Protein AF-A0A8B6XIG7-F1 (afdb_monomer_lite)

Sequence (175 aa):
EKFRNKHGTLYMPQIIDDINNDQVADVVQIQGGDFHVISYNKTRQPSKILFFCGKTGNILKAIAIPRNEESNFSPILYSTKEELRMVYGTGSENQGGHLYVIPLLDLLNEDLSKLKEVVKGSRKGFINPPILADINKDGVVDLICAGLNQNVVAINGETLKIIWSYKMTGAETYS

pLDDT: mean 85.31, std 15.74, range [37.97, 98.5]

Foldseek 3Di:
DPPDPVAFDWADWDWAQQPPPPPDTKIKWKTFWGPVPPDPPDLTAFIWIFIAHPVPRDTPDIAGDPPSWGFQHTWDWWDDPPAIKTWTKTFALAGKTFIWIDGPVCVVVSHCVRIDRLDIGHGGMQNDAWDWDDPVPPPTTWTFGQTQSQKTWIARPHPSHTPDMDGHPPDGDDD

Radius of gyration: 16.34 Å; chains: 1; bounding box: 42×36×45 Å

Secondary structure (DSSP, 8-state):
-TT--SS--B-S-EEE--SSSSSS-EEEEEE---TT---TTS-PPPPEEEEE-TTT--EEEEEEPGGGPPP-S--EEEE-SS-EEEEEE---SSS-EEEEEEEHHHHHTT--TT-EEEEEESSS---SPPEEE-SS-SSSPEEEEEETTTEEEEE-TTT--EEEEEE-TT-----

Structure (mmCIF, N/CA/C/O backbone):
data_AF-A0A8B6XIG7-F1
#
_entry.id   AF-A0A8B6XIG7-F1
#
loop_
_atom_site.group_PDB
_atom_site.id
_atom_site.type_symbol
_atom_site.label_atom_id
_atom_site.label_alt_id
_atom_site.label_comp_id
_atom_site.label_asym_id
_atom_site.label_entity_id
_atom_site.label_seq_id
_atom_site.pdbx_PDB_ins_code
_atom_site.Cartn_x
_atom_site.Cartn_y
_atom_site.Cartn_z
_atom_site.occupancy
_atom_site.B_iso_or_equiv
_atom_site.auth_seq_id
_atom_site.auth_comp_id
_atom_site.auth_asym_id
_atom_site.auth_atom_id
_atom_site.pdbx_PDB_model_num
ATOM 1 N N . GLU A 1 1 ? 4.489 16.996 22.316 1.00 41.28 1 GLU A N 1
ATOM 2 C CA . GLU A 1 1 ? 5.588 17.670 21.576 1.00 41.28 1 GLU A CA 1
ATOM 3 C C . GLU A 1 1 ? 6.389 16.794 20.597 1.00 41.28 1 GLU A C 1
ATOM 5 O O . GLU A 1 1 ? 6.947 17.353 19.665 1.00 41.28 1 GLU A O 1
ATOM 10 N N . LYS A 1 2 ? 6.426 15.454 20.711 1.00 42.22 2 LYS A N 1
ATOM 11 C CA . LYS A 1 2 ? 7.304 14.582 19.889 1.00 42.22 2 LYS A CA 1
ATOM 12 C C . LYS A 1 2 ? 6.896 14.315 18.422 1.00 42.22 2 LYS A C 1
ATOM 14 O O . LYS A 1 2 ? 7.650 13.662 17.710 1.00 42.22 2 LYS A O 1
ATOM 19 N N . PHE A 1 3 ? 5.745 14.801 17.951 1.00 45.22 3 PHE A N 1
ATOM 20 C CA . PHE A 1 3 ? 5.190 14.399 16.642 1.00 45.22 3 PHE A CA 1
ATOM 21 C C . PHE A 1 3 ? 5.136 15.510 15.587 1.00 45.22 3 PHE A C 1
ATOM 23 O O . PHE A 1 3 ? 4.756 15.254 14.449 1.00 45.22 3 PHE A O 1
ATOM 30 N N . ARG A 1 4 ? 5.533 16.742 15.926 1.00 45.12 4 ARG A N 1
ATOM 31 C CA . ARG A 1 4 ? 5.506 17.859 14.975 1.00 45.12 4 ARG A CA 1
ATOM 32 C C . ARG A 1 4 ? 6.751 17.846 14.096 1.00 45.12 4 ARG A C 1
ATOM 34 O O . ARG A 1 4 ? 7.743 18.496 14.416 1.00 45.12 4 ARG A O 1
ATOM 41 N N . ASN A 1 5 ? 6.668 17.168 12.954 1.00 49.97 5 ASN A N 1
ATOM 42 C CA . ASN A 1 5 ? 7.421 17.647 11.802 1.00 49.97 5 ASN A CA 1
ATOM 43 C C . ASN A 1 5 ? 6.795 18.994 11.417 1.00 49.97 5 ASN A C 1
ATOM 45 O O . ASN A 1 5 ? 5.600 19.052 11.132 1.00 49.97 5 ASN A O 1
ATOM 49 N N . LYS A 1 6 ? 7.557 20.090 11.505 1.00 51.91 6 LYS A N 1
ATOM 50 C CA . LYS A 1 6 ? 7.036 21.436 11.197 1.00 51.91 6 LYS A CA 1
ATOM 51 C C . LYS A 1 6 ? 6.742 21.618 9.703 1.00 51.91 6 LYS A C 1
ATOM 53 O O . LYS A 1 6 ? 6.039 22.556 9.346 1.00 51.91 6 LYS A O 1
ATOM 58 N N . HIS A 1 7 ? 7.246 20.710 8.868 1.00 55.97 7 HIS A N 1
ATOM 59 C CA . HIS A 1 7 ? 7.169 20.762 7.417 1.00 55.97 7 HIS A CA 1
ATOM 60 C C . HIS A 1 7 ? 7.019 19.339 6.855 1.00 55.97 7 HIS A C 1
ATOM 62 O O . HIS A 1 7 ? 7.705 18.418 7.296 1.00 55.97 7 HIS A O 1
ATOM 68 N N . GLY A 1 8 ? 6.086 19.151 5.924 1.00 59.16 8 GLY A N 1
ATOM 69 C CA . GLY A 1 8 ? 5.861 17.895 5.209 1.00 59.16 8 GLY A CA 1
ATOM 70 C C . GLY A 1 8 ? 4.560 17.956 4.414 1.00 59.16 8 GLY A C 1
ATOM 71 O O . GLY A 1 8 ? 3.593 18.572 4.864 1.00 59.16 8 GLY A O 1
ATOM 72 N N . THR A 1 9 ? 4.547 17.347 3.233 1.00 65.31 9 THR A N 1
ATOM 73 C CA . THR A 1 9 ? 3.380 17.354 2.342 1.00 65.31 9 THR A CA 1
ATOM 74 C C . THR A 1 9 ? 2.368 16.300 2.782 1.00 65.31 9 THR A C 1
ATOM 76 O O . THR A 1 9 ? 2.736 15.160 3.068 1.00 65.31 9 THR A O 1
ATOM 79 N N . LEU A 1 10 ? 1.091 16.680 2.823 1.00 70.56 10 LEU A N 1
ATOM 80 C CA . LEU A 1 10 ? -0.042 15.765 2.947 1.00 70.56 10 LEU A CA 1
ATOM 81 C C . LEU A 1 10 ? -0.865 15.877 1.662 1.00 70.56 10 LEU A C 1
ATOM 83 O O . LEU A 1 10 ? -1.101 16.981 1.175 1.00 70.56 10 LEU A O 1
ATOM 87 N N . TYR A 1 11 ? -1.277 14.738 1.120 1.00 76.81 11 TYR A N 1
ATOM 88 C CA . TYR A 1 11 ? -2.064 14.646 -0.111 1.00 76.81 11 TYR A CA 1
ATOM 89 C C . TYR A 1 11 ? -3.553 14.416 0.227 1.00 76.81 11 TYR A C 1
ATOM 91 O O . TYR A 1 11 ? -4.052 14.933 1.229 1.00 76.81 11 TYR A O 1
ATOM 99 N N . MET A 1 12 ? -4.266 13.598 -0.552 1.00 83.38 12 MET A N 1
ATOM 100 C CA . MET A 1 12 ? -5.639 13.165 -0.266 1.00 83.38 12 MET A CA 1
ATOM 101 C C . MET A 1 12 ? -5.678 12.140 0.889 1.00 83.38 12 MET A C 1
ATOM 103 O O . MET A 1 12 ? -5.038 11.096 0.762 1.00 83.38 12 MET A O 1
ATOM 107 N N . PRO A 1 13 ? -6.359 12.397 2.016 1.00 88.06 13 PRO A N 1
ATOM 108 C CA . PRO A 1 13 ? -6.477 11.423 3.104 1.00 88.06 13 PRO A CA 1
ATOM 109 C C . PRO A 1 13 ? -7.342 10.215 2.716 1.00 88.06 13 PRO A C 1
ATOM 111 O O . PRO A 1 13 ? -8.135 10.289 1.778 1.00 88.06 13 PRO A O 1
ATOM 114 N N . GLN A 1 14 ? -7.212 9.109 3.451 1.00 94.50 14 GLN A N 1
ATOM 115 C CA . GLN A 1 14 ? -8.096 7.945 3.345 1.00 94.50 14 GLN A CA 1
ATOM 116 C C . GLN A 1 14 ? -8.903 7.791 4.635 1.00 94.50 14 GLN A C 1
ATOM 118 O O . GLN A 1 14 ? -8.346 7.903 5.726 1.00 94.50 14 GLN A O 1
ATOM 123 N N . ILE A 1 15 ? -10.205 7.541 4.508 1.00 95.44 15 ILE A N 1
ATOM 124 C CA . ILE A 1 15 ? -11.083 7.260 5.649 1.00 95.44 15 ILE A CA 1
ATOM 125 C C . ILE A 1 15 ? -10.900 5.793 6.047 1.00 95.44 15 ILE A C 1
ATOM 127 O O . ILE A 1 15 ? -10.825 4.923 5.179 1.00 95.44 15 ILE A O 1
ATOM 131 N N . ILE A 1 16 ? -10.822 5.538 7.347 1.00 96.62 16 ILE A N 1
ATOM 132 C CA . ILE A 1 16 ? -10.744 4.209 7.954 1.00 96.62 16 ILE A CA 1
ATOM 133 C C . ILE A 1 16 ? -11.804 4.080 9.048 1.00 96.62 16 ILE A C 1
ATOM 135 O O . ILE A 1 16 ? -12.415 5.070 9.451 1.00 96.62 16 ILE A O 1
ATOM 139 N N . ASP A 1 17 ? -12.010 2.860 9.531 1.00 96.00 17 ASP A N 1
ATOM 140 C CA . ASP A 1 17 ? -12.889 2.616 10.672 1.00 96.00 17 ASP A CA 1
ATOM 141 C C . ASP A 1 17 ? -12.442 3.414 11.905 1.00 96.00 17 ASP A C 1
ATOM 143 O O . ASP A 1 17 ? -11.281 3.803 12.031 1.00 96.00 17 ASP A O 1
ATOM 147 N N . ASP A 1 18 ? -13.385 3.666 12.808 1.00 96.56 18 ASP A N 1
ATOM 148 C CA . ASP A 1 18 ? -13.134 4.305 14.100 1.00 96.56 18 ASP A CA 1
ATOM 149 C C . ASP A 1 18 ? -12.161 3.448 14.930 1.00 96.56 18 ASP A C 1
ATOM 151 O O . ASP A 1 18 ? -12.506 2.353 15.384 1.00 96.56 18 ASP A O 1
ATOM 155 N N . ILE A 1 19 ? -10.928 3.931 15.110 1.00 95.12 19 ILE A N 1
ATOM 156 C CA . ILE A 1 19 ? -9.876 3.209 15.835 1.00 95.12 19 ILE A CA 1
ATOM 157 C C . ILE A 1 19 ? -9.788 3.629 17.306 1.00 95.12 19 ILE A C 1
ATOM 159 O O . ILE A 1 19 ? -9.123 2.944 18.090 1.00 95.12 19 ILE A O 1
ATOM 163 N N . ASN A 1 20 ? -10.416 4.743 17.703 1.00 95.19 20 ASN A N 1
ATOM 164 C CA . ASN A 1 20 ? -10.399 5.244 19.083 1.00 95.19 20 ASN A CA 1
ATOM 165 C C . ASN A 1 20 ? -11.740 5.063 19.830 1.00 95.19 20 ASN A C 1
ATOM 167 O O . ASN A 1 20 ? -11.807 5.359 21.026 1.00 95.19 20 ASN A O 1
ATOM 171 N N . ASN A 1 21 ? -12.753 4.504 19.164 1.00 96.00 21 ASN A N 1
ATOM 172 C CA . ASN A 1 21 ? -14.116 4.265 19.642 1.00 96.00 21 ASN A CA 1
ATOM 173 C C . ASN A 1 21 ? -14.874 5.546 20.048 1.00 96.00 21 ASN A C 1
ATOM 175 O O . ASN A 1 21 ? -15.651 5.530 21.011 1.00 96.00 21 ASN A O 1
ATOM 179 N N . ASP A 1 22 ? -14.658 6.667 19.351 1.00 97.19 22 ASP A N 1
ATOM 180 C CA . ASP A 1 22 ? -15.362 7.936 19.603 1.00 97.19 22 ASP A CA 1
ATOM 181 C C . ASP A 1 22 ? -16.641 8.158 18.767 1.00 97.19 22 ASP A C 1
ATOM 183 O O . ASP A 1 22 ? -17.289 9.216 18.891 1.00 97.19 22 ASP A O 1
ATOM 187 N N . GLN A 1 23 ? -17.034 7.117 18.023 1.00 97.12 23 GLN A N 1
ATOM 188 C CA . GLN A 1 23 ? -18.175 6.990 17.111 1.00 97.12 23 GLN A CA 1
ATOM 189 C C . GLN A 1 23 ? -18.036 7.781 15.805 1.00 97.12 23 GLN A C 1
ATOM 191 O O . GLN A 1 23 ? -19.030 7.996 15.105 1.00 97.12 23 GLN A O 1
ATOM 196 N N . VAL A 1 24 ? -16.825 8.217 15.460 1.00 97.62 24 VAL A N 1
ATOM 197 C CA . VAL A 1 24 ? -16.518 8.889 14.196 1.00 97.62 24 VAL A CA 1
ATOM 198 C C . VAL A 1 24 ? -15.415 8.115 13.481 1.00 97.62 24 VAL A C 1
ATOM 200 O O . VAL A 1 24 ? -14.424 7.730 14.083 1.00 97.62 24 VAL A O 1
ATOM 203 N N . ALA A 1 25 ? -15.592 7.892 12.178 1.00 97.62 25 ALA A N 1
ATOM 204 C CA . ALA A 1 25 ? -14.572 7.260 11.345 1.00 97.62 25 ALA A CA 1
ATOM 205 C C . ALA A 1 25 ? -13.265 8.065 11.370 1.00 97.62 25 ALA A C 1
ATOM 207 O O . ALA A 1 25 ? -13.294 9.297 11.303 1.00 97.62 25 ALA A O 1
ATOM 208 N N . ASP A 1 26 ? -12.132 7.372 11.414 1.00 97.56 26 ASP A N 1
ATOM 209 C CA . ASP A 1 26 ? -10.813 7.985 11.506 1.00 97.56 26 ASP A CA 1
ATOM 210 C C . ASP A 1 26 ? -10.152 8.139 10.132 1.00 97.56 26 ASP A C 1
ATOM 212 O O . ASP A 1 26 ? -10.705 7.793 9.086 1.00 97.56 26 ASP A O 1
ATOM 216 N N . VAL A 1 27 ? -8.962 8.735 10.112 1.00 96.12 27 VAL A N 1
ATOM 217 C CA . VAL A 1 27 ? -8.257 9.066 8.872 1.00 96.12 27 VAL A CA 1
ATOM 218 C C . VAL A 1 27 ? -6.833 8.536 8.904 1.00 96.12 27 VAL A C 1
ATOM 220 O O . VAL A 1 27 ? -6.101 8.778 9.861 1.00 96.12 27 VAL A O 1
ATOM 223 N N . VAL A 1 28 ? -6.398 7.888 7.824 1.00 94.94 28 VAL A N 1
ATOM 224 C CA . VAL A 1 28 ? -4.990 7.551 7.584 1.00 94.94 28 VAL A CA 1
ATOM 225 C C . VAL A 1 28 ? -4.424 8.393 6.448 1.00 94.94 28 VAL A C 1
ATOM 227 O O . VAL A 1 28 ? -5.083 8.664 5.441 1.00 94.94 28 VAL A O 1
ATOM 230 N N . GLN A 1 29 ? -3.179 8.828 6.614 1.00 91.50 29 GLN A N 1
ATOM 231 C CA . GLN A 1 29 ? -2.463 9.583 5.601 1.00 91.50 29 GLN A CA 1
ATOM 232 C C . GLN A 1 29 ? -0.963 9.315 5.661 1.00 91.50 29 GLN A C 1
ATOM 234 O O . GLN A 1 29 ? -0.425 9.018 6.722 1.00 91.50 29 GLN A O 1
ATOM 239 N N . ILE A 1 30 ? -0.259 9.474 4.541 1.00 88.75 30 ILE A N 1
ATOM 240 C CA . ILE A 1 30 ? 1.206 9.500 4.545 1.00 88.75 30 ILE A CA 1
ATOM 241 C C . ILE A 1 30 ? 1.693 10.943 4.478 1.00 88.75 30 ILE A C 1
ATOM 243 O O . ILE A 1 30 ? 1.333 11.701 3.579 1.00 88.75 30 ILE A O 1
ATOM 247 N N . GLN A 1 31 ? 2.536 11.309 5.440 1.00 80.44 31 GLN A N 1
ATOM 248 C CA . GLN A 1 31 ? 3.329 12.526 5.394 1.00 80.44 31 GLN A CA 1
ATOM 249 C C . GLN A 1 31 ? 4.571 12.281 4.534 1.00 80.44 31 GLN A C 1
ATOM 251 O O . GLN A 1 31 ? 5.428 11.456 4.876 1.00 80.44 31 GLN A O 1
ATOM 256 N N . GLY A 1 32 ? 4.656 13.003 3.417 1.00 71.12 32 GLY A N 1
ATOM 257 C CA . GLY A 1 32 ? 5.819 13.022 2.532 1.00 71.12 32 GLY A CA 1
ATOM 258 C C . GLY A 1 32 ? 7.056 13.650 3.185 1.00 71.12 32 GLY A C 1
ATOM 259 O O . GLY A 1 32 ? 7.030 14.058 4.350 1.00 71.12 32 GLY A O 1
ATOM 260 N N . GLY A 1 33 ? 8.149 13.726 2.426 1.00 61.84 33 GLY A N 1
ATOM 261 C CA . GLY A 1 33 ? 9.395 14.351 2.875 1.00 61.84 33 GLY A CA 1
ATOM 262 C C . GLY A 1 33 ? 9.256 15.850 3.181 1.00 61.84 33 GLY A C 1
ATOM 263 O O . GLY A 1 33 ? 8.323 16.525 2.737 1.00 61.84 33 GLY A O 1
ATOM 264 N N . ASP A 1 34 ? 10.205 16.388 3.949 1.00 58.06 34 ASP A N 1
ATOM 265 C CA . ASP A 1 34 ? 10.314 17.829 4.191 1.00 58.06 34 ASP A CA 1
ATOM 266 C C . ASP A 1 34 ? 10.914 18.521 2.953 1.00 58.06 34 ASP A C 1
ATOM 268 O O . ASP A 1 34 ? 12.118 18.424 2.688 1.00 58.06 34 ASP A O 1
ATOM 272 N N . PHE A 1 35 ? 10.073 19.244 2.204 1.00 45.81 35 PHE A N 1
ATOM 273 C CA . PHE A 1 35 ? 10.472 20.000 1.011 1.00 45.81 35 PHE A CA 1
ATOM 274 C C . PHE A 1 35 ? 11.542 21.073 1.297 1.00 45.81 35 PHE A C 1
ATOM 276 O O . PHE A 1 35 ? 12.266 21.472 0.389 1.00 45.81 35 PHE A O 1
ATOM 283 N N . HIS A 1 36 ? 11.706 21.525 2.548 1.00 41.47 36 HIS A N 1
ATOM 284 C CA . HIS A 1 36 ? 12.729 22.512 2.908 1.00 41.47 36 HIS A CA 1
ATOM 285 C C . HIS A 1 36 ? 14.128 21.912 3.095 1.00 41.47 36 HIS A C 1
ATOM 287 O O . HIS A 1 36 ? 15.113 22.655 3.153 1.00 41.47 36 HIS A O 1
ATOM 293 N N . VAL A 1 37 ? 14.263 20.584 3.149 1.00 47.25 37 VAL A N 1
ATOM 294 C CA . VAL A 1 37 ? 15.571 19.918 3.193 1.00 47.25 37 VAL A CA 1
ATOM 295 C C . VAL A 1 37 ? 16.057 19.655 1.766 1.00 47.25 37 VAL A C 1
ATOM 297 O O . VAL A 1 37 ? 16.188 18.519 1.315 1.00 47.25 37 VAL A O 1
ATOM 300 N N . ILE A 1 38 ? 16.362 20.741 1.053 1.00 44.72 38 ILE A N 1
ATOM 301 C CA . ILE A 1 38 ? 17.168 20.723 -0.173 1.00 44.72 38 ILE A CA 1
ATOM 302 C C . ILE A 1 38 ? 18.630 20.907 0.251 1.00 44.72 38 ILE A C 1
ATOM 304 O O . ILE A 1 38 ? 19.181 21.998 0.150 1.00 44.72 38 ILE A O 1
ATOM 308 N N . SER A 1 39 ? 19.277 19.895 0.833 1.00 37.97 39 SER A N 1
ATOM 309 C CA . SER A 1 39 ? 20.732 19.988 1.027 1.00 37.97 39 SER A CA 1
ATOM 310 C C . SER A 1 39 ? 21.397 18.634 1.222 1.00 37.97 39 SER A C 1
ATOM 312 O O . SER A 1 39 ? 20.982 17.828 2.048 1.00 37.97 39 SER A O 1
ATOM 314 N N . TYR A 1 40 ? 22.502 18.458 0.501 1.00 41.28 40 TYR A N 1
ATOM 315 C CA . TYR A 1 40 ? 23.451 17.338 0.493 1.00 41.28 40 TYR A CA 1
ATOM 316 C C . TYR A 1 40 ? 24.020 16.925 1.876 1.00 41.28 40 TYR A C 1
ATOM 318 O O . TYR A 1 40 ? 24.866 16.043 1.934 1.00 41.28 40 TYR A O 1
ATOM 326 N N . ASN A 1 41 ? 23.608 17.569 2.978 1.00 40.78 41 ASN A N 1
ATOM 327 C CA . ASN A 1 41 ? 24.244 17.473 4.298 1.00 40.78 41 ASN A CA 1
ATOM 328 C C . ASN A 1 41 ? 23.275 17.530 5.499 1.00 40.78 41 ASN A C 1
ATOM 330 O O . ASN A 1 41 ? 23.708 17.752 6.629 1.00 40.78 41 ASN A O 1
ATOM 334 N N . LYS A 1 42 ? 21.966 17.328 5.300 1.00 44.44 42 LYS A N 1
ATOM 335 C CA . LYS A 1 42 ? 21.012 17.159 6.409 1.00 44.44 42 LYS A CA 1
ATOM 336 C C . LYS A 1 42 ? 20.268 15.839 6.261 1.00 44.44 42 LYS A C 1
ATOM 338 O O . LYS A 1 42 ? 19.775 15.518 5.185 1.00 44.44 42 LYS A O 1
ATOM 343 N N . THR A 1 43 ? 20.182 15.082 7.352 1.00 49.19 43 THR A N 1
ATOM 344 C CA . THR A 1 43 ? 19.373 13.865 7.452 1.00 49.19 43 THR A CA 1
ATOM 345 C C . THR A 1 43 ? 17.919 14.210 7.133 1.00 49.19 43 THR A C 1
ATOM 347 O O . THR A 1 43 ? 17.237 14.848 7.936 1.00 49.19 43 THR A O 1
ATOM 350 N N . ARG A 1 44 ? 17.448 13.821 5.941 1.00 55.88 44 ARG A N 1
ATOM 351 C CA . ARG A 1 44 ? 16.023 13.878 5.588 1.00 55.88 44 ARG A CA 1
ATOM 352 C C . ARG A 1 44 ? 15.247 13.045 6.604 1.00 55.88 44 ARG A C 1
ATOM 354 O O . ARG A 1 44 ? 15.615 11.897 6.860 1.00 55.88 44 ARG A O 1
ATOM 361 N N . GLN A 1 45 ? 14.223 13.634 7.219 1.00 58.19 45 GLN A N 1
ATOM 362 C CA . GLN A 1 45 ? 13.367 12.887 8.136 1.00 58.19 45 GLN A CA 1
ATOM 363 C C . GLN A 1 45 ? 12.530 11.868 7.350 1.00 58.19 45 GLN A C 1
ATOM 365 O O . GLN A 1 45 ? 12.065 12.201 6.259 1.00 58.19 45 GLN A O 1
ATOM 370 N N . PRO A 1 46 ? 12.325 10.657 7.893 1.00 65.38 46 PRO A N 1
ATOM 371 C CA . PRO A 1 46 ? 11.558 9.615 7.220 1.00 65.38 46 PRO A CA 1
ATOM 372 C C . PRO A 1 46 ? 10.119 10.070 7.007 1.00 65.38 46 PRO A C 1
ATOM 374 O O . PRO A 1 46 ? 9.537 10.701 7.899 1.00 65.38 46 PRO A O 1
ATOM 377 N N . SER A 1 47 ? 9.517 9.669 5.885 1.00 77.25 47 SER A N 1
ATOM 378 C CA . SER A 1 47 ? 8.063 9.724 5.749 1.00 77.25 47 SER A CA 1
ATOM 379 C C . SER A 1 47 ? 7.395 8.909 6.856 1.00 77.25 47 SER A C 1
ATOM 381 O O . SER A 1 47 ? 7.923 7.897 7.332 1.00 77.25 47 SER A O 1
ATOM 383 N N . LYS A 1 48 ? 6.222 9.371 7.288 1.00 86.25 48 LYS A N 1
ATOM 384 C CA . LYS A 1 48 ? 5.442 8.728 8.348 1.00 86.25 48 LYS A CA 1
ATOM 385 C C . LYS A 1 48 ? 4.031 8.468 7.868 1.00 86.25 48 LYS A C 1
ATOM 387 O O . LYS A 1 48 ? 3.440 9.322 7.214 1.00 86.25 48 LYS A O 1
ATOM 392 N N . ILE A 1 49 ? 3.482 7.326 8.250 1.00 90.38 49 ILE A N 1
ATOM 393 C CA . ILE A 1 49 ? 2.048 7.082 8.172 1.00 90.38 49 ILE A CA 1
ATOM 394 C C . ILE A 1 49 ? 1.428 7.661 9.442 1.00 90.38 49 ILE A C 1
ATOM 396 O O . ILE A 1 49 ? 1.827 7.320 10.556 1.00 90.38 49 ILE A O 1
ATOM 400 N N . LEU A 1 50 ? 0.497 8.586 9.268 1.00 92.19 50 LEU A N 1
ATOM 401 C CA . LEU A 1 50 ? -0.202 9.303 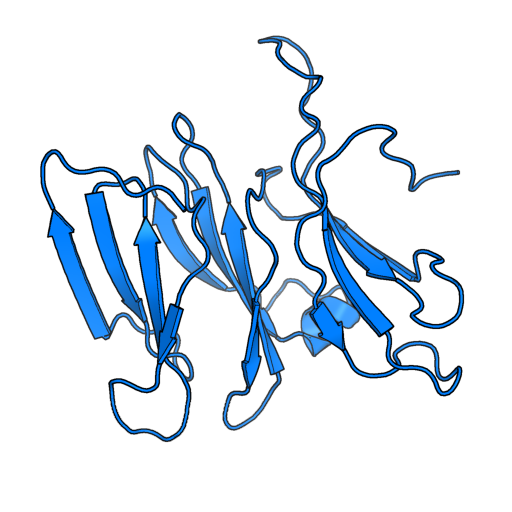10.318 1.00 92.19 50 LEU A CA 1
ATOM 402 C C . LEU A 1 50 ? -1.650 8.831 10.368 1.00 92.19 50 LEU A C 1
ATOM 404 O O . LEU A 1 50 ? -2.328 8.784 9.343 1.00 92.19 50 LEU A O 1
ATOM 408 N N . PHE A 1 51 ? -2.115 8.538 11.574 1.00 93.94 51 PHE A N 1
ATOM 409 C CA . PHE A 1 51 ? -3.513 8.272 11.868 1.00 93.94 51 PHE A CA 1
ATOM 410 C C . PHE A 1 51 ? -4.066 9.455 12.644 1.00 93.94 51 PHE A C 1
ATOM 412 O O . PHE A 1 51 ? -3.466 9.874 13.637 1.00 93.94 51 PHE A O 1
ATOM 419 N N . PHE A 1 52 ? -5.194 9.987 12.200 1.00 94.56 52 PHE A N 1
ATOM 420 C CA . PHE A 1 52 ? -5.869 11.119 12.807 1.00 94.56 52 PHE A CA 1
ATOM 421 C C . PHE A 1 52 ? -7.248 10.706 13.291 1.00 94.56 52 PHE A C 1
ATOM 423 O O . PHE A 1 52 ? -7.959 9.979 12.604 1.00 94.56 52 PHE A O 1
ATOM 430 N N . CYS A 1 53 ? -7.623 11.249 14.440 1.00 96.31 53 CYS A N 1
ATOM 431 C CA . CYS A 1 53 ? -8.977 11.191 14.944 1.00 96.31 53 CYS A CA 1
ATOM 432 C C . CYS A 1 53 ? -9.891 11.989 14.011 1.00 96.31 53 CYS A C 1
ATOM 434 O O . CYS A 1 53 ? -9.698 13.202 13.878 1.00 96.31 53 CYS A O 1
ATOM 436 N N . GLY A 1 54 ? -10.887 11.355 13.397 1.00 96.69 54 GLY A N 1
ATOM 437 C CA . GLY A 1 54 ? -11.800 12.033 12.474 1.00 96.69 54 GLY A CA 1
ATOM 438 C C . GLY A 1 54 ? -12.650 13.107 13.151 1.00 96.69 54 GLY A C 1
ATOM 439 O O . GLY A 1 54 ? -12.994 14.116 12.539 1.00 96.69 54 GLY A O 1
ATOM 440 N N . LYS A 1 55 ? -12.922 12.944 14.449 1.00 97.00 55 LYS A N 1
ATOM 441 C CA . LYS A 1 55 ? -13.696 13.894 15.257 1.00 97.00 55 LYS A CA 1
ATOM 442 C C . LYS A 1 55 ? -12.916 15.136 15.674 1.00 97.00 55 LYS A C 1
ATOM 444 O O . LYS A 1 55 ? -13.475 16.228 15.731 1.00 97.00 55 LYS A O 1
ATOM 449 N N . THR A 1 56 ? -11.643 14.969 16.035 1.00 96.94 56 THR A N 1
ATOM 450 C CA . THR A 1 56 ? -10.848 16.030 16.684 1.00 96.94 56 THR A CA 1
ATOM 451 C C . THR A 1 56 ? -9.681 16.533 15.842 1.00 96.94 56 THR A C 1
ATOM 453 O O . THR A 1 56 ? -9.109 17.573 16.159 1.00 96.94 56 THR A O 1
ATOM 456 N N . GLY A 1 57 ? -9.286 15.801 14.798 1.00 91.88 57 GLY A N 1
ATOM 457 C CA . GLY A 1 57 ? -8.079 16.068 14.014 1.00 91.88 57 GLY A CA 1
ATOM 458 C C . GLY A 1 57 ? -6.769 15.772 14.754 1.00 91.88 57 GLY A C 1
ATOM 459 O O . GLY A 1 57 ? -5.690 16.035 14.223 1.00 91.88 57 GLY A O 1
ATOM 460 N N . ASN A 1 58 ? -6.824 15.238 15.978 1.00 93.06 58 ASN A N 1
ATOM 461 C CA . ASN A 1 58 ? -5.628 14.885 16.737 1.00 93.06 58 ASN A CA 1
ATOM 462 C C . ASN A 1 58 ? -4.928 13.669 16.128 1.00 93.06 58 ASN A C 1
ATOM 464 O O . ASN A 1 58 ? -5.580 12.729 15.685 1.00 93.06 58 ASN A O 1
ATOM 468 N N . ILE A 1 59 ? -3.594 13.652 16.168 1.00 91.81 59 ILE A N 1
ATOM 469 C CA . ILE A 1 59 ? -2.813 12.474 15.777 1.00 91.81 59 ILE A CA 1
ATOM 470 C C . ILE A 1 59 ? -3.042 11.372 16.817 1.00 91.81 59 ILE A C 1
ATOM 472 O O . ILE A 1 59 ? -2.698 11.546 17.986 1.00 91.81 59 ILE A O 1
ATOM 476 N N . LEU A 1 60 ? -3.587 10.244 16.370 1.00 92.69 60 LEU A N 1
ATOM 477 C CA . LEU A 1 60 ? -3.762 9.023 17.153 1.00 92.69 60 LEU A CA 1
ATOM 478 C C . LEU A 1 60 ? -2.492 8.169 17.130 1.00 92.69 60 LEU A C 1
ATOM 480 O O . LEU A 1 60 ? -2.048 7.695 18.174 1.00 92.69 60 LEU A O 1
ATOM 484 N N . LYS A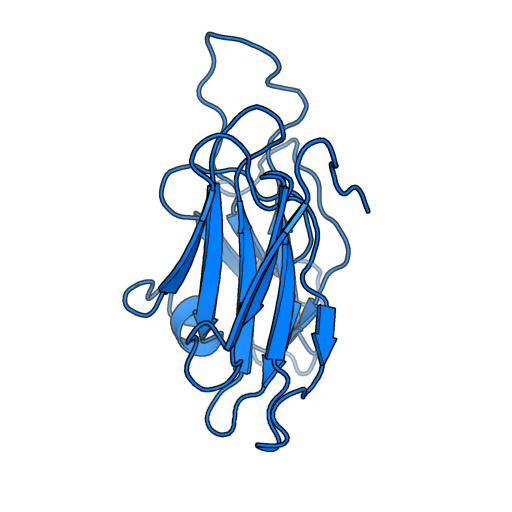 1 61 ? -1.878 8.009 15.950 1.00 91.75 61 LYS A N 1
ATOM 485 C CA . LYS A 1 61 ? -0.644 7.231 15.753 1.00 91.75 61 LYS A CA 1
ATOM 486 C C . LYS A 1 61 ? 0.244 7.840 14.671 1.00 91.75 61 LYS A C 1
ATOM 488 O O . LYS A 1 61 ? -0.238 8.500 13.753 1.00 91.75 61 LYS A O 1
ATOM 493 N N . ALA A 1 62 ? 1.550 7.596 14.774 1.00 89.94 62 ALA A N 1
ATOM 494 C CA . ALA A 1 62 ? 2.540 7.998 13.7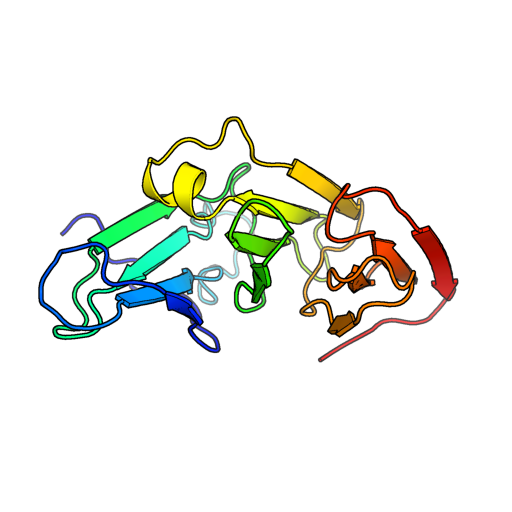79 1.00 89.94 62 ALA A CA 1
ATOM 495 C C . ALA A 1 62 ? 3.604 6.906 13.621 1.00 89.94 62 ALA A C 1
ATOM 497 O O . ALA A 1 62 ? 4.415 6.696 14.522 1.00 89.94 62 ALA A O 1
ATOM 498 N N . ILE A 1 63 ? 3.615 6.242 12.468 1.00 88.88 63 ILE A N 1
ATOM 499 C CA . ILE A 1 63 ? 4.470 5.087 12.179 1.00 88.88 63 ILE A CA 1
ATOM 500 C C . ILE A 1 63 ? 5.507 5.491 11.137 1.00 88.88 63 ILE A C 1
ATOM 502 O O . ILE A 1 63 ? 5.161 6.035 10.090 1.00 88.88 63 ILE A O 1
ATOM 506 N N . ALA A 1 64 ? 6.788 5.260 11.419 1.00 84.62 64 ALA A N 1
ATOM 507 C CA . ALA A 1 64 ? 7.855 5.558 10.469 1.00 84.62 64 ALA A CA 1
ATOM 508 C C . ALA A 1 64 ? 7.858 4.543 9.318 1.00 84.62 64 ALA A C 1
ATOM 510 O O . ALA A 1 64 ? 7.778 3.337 9.550 1.00 84.62 64 ALA A O 1
ATOM 511 N N . ILE A 1 65 ? 7.996 5.029 8.084 1.00 81.75 65 ILE A N 1
ATOM 512 C CA . ILE A 1 65 ? 8.196 4.157 6.926 1.00 81.75 65 ILE A CA 1
ATOM 513 C C . ILE A 1 65 ? 9.614 3.558 6.994 1.00 81.75 65 ILE A C 1
ATOM 515 O O . ILE A 1 65 ? 10.567 4.271 7.341 1.00 81.75 65 ILE A O 1
ATOM 519 N N . PRO A 1 66 ? 9.794 2.264 6.671 1.00 76.06 66 PRO A N 1
ATOM 520 C CA . PRO A 1 66 ? 11.114 1.645 6.657 1.00 76.06 66 PRO A CA 1
ATOM 521 C C . PRO A 1 66 ? 12.109 2.346 5.733 1.00 76.06 66 PRO A C 1
ATOM 523 O O . PRO A 1 66 ? 11.746 3.056 4.798 1.00 76.06 66 PRO A O 1
ATOM 526 N N . ARG A 1 67 ? 13.400 2.105 5.989 1.00 72.88 67 ARG A N 1
ATOM 527 C CA . ARG A 1 67 ? 14.527 2.553 5.147 1.00 72.88 67 ARG A CA 1
ATOM 528 C C . ARG A 1 67 ? 14.663 4.073 4.975 1.00 72.88 67 ARG A C 1
ATOM 530 O O . ARG A 1 67 ? 15.513 4.509 4.207 1.00 72.88 67 ARG A O 1
ATOM 537 N N . ASN A 1 68 ? 13.906 4.870 5.734 1.00 71.31 68 ASN A N 1
ATOM 538 C CA . ASN A 1 68 ? 13.962 6.331 5.688 1.00 71.31 68 ASN A CA 1
ATOM 539 C C . ASN A 1 68 ? 13.657 6.904 4.292 1.00 71.31 68 ASN A C 1
ATOM 541 O O . ASN A 1 68 ? 14.215 7.926 3.895 1.00 71.31 68 ASN A O 1
ATOM 545 N N . GLU A 1 69 ? 12.804 6.203 3.543 1.00 77.00 69 GLU A N 1
ATOM 546 C CA . GLU A 1 69 ? 12.405 6.579 2.190 1.00 77.00 69 GLU A CA 1
ATOM 547 C C . GLU A 1 69 ? 11.254 7.597 2.221 1.00 77.00 69 GLU A C 1
ATOM 549 O O . GLU A 1 69 ? 10.456 7.635 3.161 1.00 77.00 69 GLU A O 1
ATOM 554 N N . GLU A 1 70 ? 11.170 8.429 1.183 1.00 77.50 70 GLU A N 1
ATOM 555 C CA . GLU A 1 70 ? 10.087 9.400 1.010 1.00 77.50 70 GLU A CA 1
ATOM 556 C C . GLU A 1 70 ? 8.934 8.788 0.221 1.00 77.50 70 GLU A C 1
ATOM 558 O O . GLU A 1 70 ? 9.177 8.093 -0.764 1.00 77.50 70 GLU A O 1
ATOM 563 N N . SER A 1 71 ? 7.698 9.089 0.622 1.00 82.62 71 SER A N 1
ATOM 564 C CA . SER A 1 71 ? 6.494 8.850 -0.184 1.00 82.62 71 SER A CA 1
ATOM 565 C C . SER A 1 71 ? 6.036 10.141 -0.860 1.00 82.62 71 SER A C 1
ATOM 567 O O . SER A 1 71 ? 6.104 11.214 -0.257 1.00 82.62 71 SER A O 1
ATOM 569 N N . ASN A 1 72 ? 5.542 10.030 -2.095 1.00 77.44 72 ASN A N 1
ATOM 570 C CA . ASN A 1 72 ? 5.150 11.176 -2.931 1.00 77.44 72 ASN A CA 1
ATOM 571 C C . ASN A 1 72 ? 3.671 11.165 -3.326 1.00 77.44 72 ASN A C 1
ATOM 573 O O . ASN A 1 72 ? 3.238 12.025 -4.086 1.00 77.44 72 ASN A O 1
ATOM 577 N N . PHE A 1 73 ? 2.895 10.203 -2.830 1.00 81.56 73 PHE A N 1
ATOM 578 C CA . PHE A 1 73 ? 1.458 10.164 -3.057 1.00 81.56 73 PHE A CA 1
ATOM 579 C C . PHE A 1 73 ? 0.724 9.612 -1.831 1.00 81.56 73 PHE A C 1
ATOM 581 O O . PHE A 1 73 ? 1.323 9.016 -0.928 1.00 81.56 73 PHE A O 1
ATOM 588 N N . SER A 1 74 ? -0.586 9.853 -1.790 1.00 86.06 74 SER A N 1
ATOM 589 C CA . SER A 1 74 ? -1.482 9.317 -0.763 1.00 86.06 74 SER A CA 1
ATOM 590 C C . SER A 1 74 ? -1.435 7.794 -0.698 1.00 86.06 74 SER A C 1
ATOM 592 O O . SER A 1 74 ? -1.451 7.155 -1.744 1.00 86.06 74 SER A O 1
ATOM 594 N N . PRO A 1 75 ? -1.494 7.171 0.487 1.00 91.81 75 PRO A N 1
ATOM 595 C CA . PRO A 1 75 ? -1.779 5.748 0.528 1.00 91.81 75 PRO A CA 1
ATOM 596 C C . PRO A 1 75 ? -3.124 5.473 -0.152 1.00 91.81 75 PRO A C 1
ATOM 598 O O . PRO A 1 75 ? -4.038 6.299 -0.102 1.00 91.81 75 PRO A O 1
ATOM 601 N N . ILE A 1 76 ? -3.248 4.301 -0.759 1.00 94.94 76 ILE A N 1
ATOM 602 C CA . ILE A 1 76 ? -4.520 3.808 -1.285 1.00 94.94 76 ILE A CA 1
ATOM 603 C C . ILE A 1 76 ? -4.918 2.593 -0.464 1.00 94.94 76 ILE A C 1
ATOM 605 O O . ILE A 1 76 ? -4.085 1.726 -0.187 1.00 94.94 76 ILE A O 1
ATOM 609 N N . LEU A 1 77 ? -6.189 2.534 -0.080 1.00 96.94 77 LEU A N 1
ATOM 610 C CA . LEU A 1 77 ? -6.772 1.373 0.577 1.00 96.94 77 LEU A CA 1
ATOM 611 C C . LEU A 1 77 ? -7.532 0.520 -0.439 1.00 96.94 77 LEU A C 1
ATOM 613 O O . LEU A 1 77 ? -8.235 1.049 -1.299 1.00 96.94 77 LEU A O 1
ATOM 617 N N . TYR A 1 78 ? -7.407 -0.799 -0.332 1.00 97.62 78 TYR A N 1
ATOM 618 C CA . TYR A 1 78 ? -8.215 -1.743 -1.102 1.00 97.62 78 TYR A CA 1
ATOM 619 C C . TYR A 1 78 ? -8.495 -3.004 -0.286 1.00 97.62 78 TYR A C 1
ATOM 621 O O . TYR A 1 78 ? -7.688 -3.412 0.551 1.00 97.62 78 TYR A O 1
ATOM 629 N N . SER A 1 79 ? -9.662 -3.604 -0.507 1.00 97.69 79 SER A N 1
ATOM 630 C CA . SER A 1 79 ? -10.068 -4.833 0.178 1.00 97.69 79 SER A CA 1
ATOM 631 C C . SER A 1 79 ? -9.638 -6.061 -0.615 1.00 97.69 79 SER A C 1
ATOM 633 O O . SER A 1 79 ? -9.803 -6.103 -1.835 1.00 97.69 79 SER A O 1
ATOM 635 N N . THR A 1 80 ? -9.117 -7.055 0.093 1.00 97.62 80 THR A N 1
ATOM 636 C CA . THR A 1 80 ? -8.978 -8.432 -0.385 1.00 97.62 80 THR A CA 1
ATOM 637 C C . THR A 1 80 ? -10.183 -9.252 0.062 1.00 97.62 80 THR A C 1
ATOM 639 O O . THR A 1 80 ? -11.130 -8.717 0.646 1.00 97.62 80 THR A O 1
ATOM 642 N N . LYS A 1 81 ? -10.160 -10.566 -0.175 1.00 97.06 81 LYS A N 1
ATOM 643 C CA . LYS A 1 81 ? -11.185 -11.470 0.377 1.00 97.06 81 LYS A CA 1
ATOM 644 C C . LYS A 1 81 ? -11.141 -11.576 1.903 1.00 97.06 81 LYS A C 1
ATOM 646 O O . LYS A 1 81 ? -12.132 -11.978 2.507 1.00 97.06 81 LYS A O 1
ATOM 651 N N . GLU A 1 82 ? -10.008 -11.240 2.512 1.00 96.12 82 GLU A N 1
ATOM 652 C CA . GLU A 1 82 ? -9.719 -11.519 3.923 1.00 96.12 82 GLU A CA 1
ATOM 653 C C . GLU A 1 82 ? -9.524 -10.248 4.756 1.00 96.12 82 GLU A C 1
ATOM 655 O O . GLU A 1 82 ? -9.830 -10.240 5.946 1.00 96.12 82 GLU A O 1
ATOM 660 N N . GLU A 1 83 ? -9.001 -9.174 4.162 1.00 96.56 83 GLU A N 1
ATOM 661 C CA . GLU A 1 83 ? -8.510 -8.019 4.911 1.00 96.56 83 GLU A CA 1
ATOM 662 C C . GLU A 1 83 ? -8.486 -6.726 4.082 1.00 96.56 83 GLU A C 1
ATOM 664 O O . GLU A 1 83 ? -8.468 -6.724 2.850 1.00 96.56 83 GLU A O 1
ATOM 669 N N . LEU A 1 84 ? -8.434 -5.591 4.779 1.00 97.62 84 LEU A N 1
ATOM 670 C CA . LEU A 1 84 ? -8.157 -4.292 4.176 1.00 97.62 84 LEU A CA 1
ATOM 671 C C . LEU A 1 84 ? -6.640 -4.083 4.107 1.00 97.62 84 LEU A C 1
ATOM 673 O O . LEU A 1 84 ? -5.945 -4.191 5.120 1.00 97.62 84 LEU A O 1
ATOM 677 N N . ARG A 1 85 ? -6.118 -3.756 2.925 1.00 97.94 85 ARG A N 1
ATOM 678 C CA . ARG A 1 85 ? -4.694 -3.487 2.697 1.00 97.94 85 ARG A CA 1
ATOM 679 C C . ARG A 1 85 ? -4.463 -2.039 2.310 1.00 97.94 85 ARG A C 1
ATOM 681 O O . ARG A 1 85 ? -5.294 -1.407 1.664 1.00 97.94 85 ARG A O 1
ATOM 688 N N . MET A 1 86 ? -3.287 -1.543 2.670 1.00 96.38 86 MET A N 1
ATOM 689 C CA . MET A 1 86 ? -2.772 -0.249 2.256 1.00 96.38 86 MET A CA 1
ATOM 690 C C . MET A 1 86 ? -1.616 -0.441 1.278 1.00 96.38 86 MET A C 1
ATOM 692 O O . MET A 1 86 ? -0.686 -1.198 1.561 1.00 96.38 86 MET A O 1
ATOM 696 N N . VAL A 1 87 ? -1.654 0.275 0.155 1.00 95.56 87 VAL A N 1
ATOM 697 C CA . VAL A 1 87 ? -0.541 0.396 -0.792 1.00 95.56 87 VAL A CA 1
ATOM 698 C C . VAL A 1 87 ? 0.013 1.815 -0.777 1.00 95.56 87 VAL A C 1
ATOM 700 O O . VAL A 1 87 ? -0.735 2.791 -0.736 1.00 95.56 87 VAL A O 1
ATOM 703 N N . TYR A 1 88 ? 1.336 1.929 -0.821 1.00 93.19 88 TYR A N 1
ATOM 704 C CA . TYR A 1 88 ? 2.029 3.203 -0.971 1.00 93.19 88 TYR A CA 1
ATOM 705 C C . TYR A 1 88 ? 3.372 3.009 -1.671 1.00 93.19 88 TYR A C 1
ATOM 707 O O . TYR A 1 88 ? 3.968 1.933 -1.624 1.00 93.19 88 TYR A O 1
ATOM 715 N N . GLY A 1 89 ? 3.842 4.051 -2.347 1.00 90.81 89 GLY A N 1
ATOM 716 C CA . GLY A 1 89 ? 5.106 4.042 -3.070 1.00 90.81 89 GLY A CA 1
ATOM 717 C C . GLY A 1 89 ? 6.126 4.964 -2.430 1.00 90.81 89 GLY A C 1
ATOM 718 O O . GLY A 1 89 ? 5.778 5.943 -1.774 1.00 90.81 89 GLY A O 1
ATOM 719 N N . THR A 1 90 ? 7.398 4.638 -2.622 1.00 89.12 90 THR A N 1
ATOM 720 C CA . THR A 1 90 ? 8.517 5.434 -2.133 1.00 89.12 90 THR A CA 1
ATOM 721 C C . THR A 1 90 ? 9.540 5.748 -3.221 1.00 89.12 90 THR A C 1
ATOM 723 O O . THR A 1 90 ? 9.507 5.195 -4.326 1.00 89.12 90 THR A O 1
ATOM 726 N N . GLY A 1 91 ? 10.485 6.629 -2.897 1.00 86.88 91 GLY A N 1
ATOM 727 C CA . GLY A 1 91 ? 11.601 7.039 -3.752 1.00 86.88 91 GLY A CA 1
ATOM 728 C C . GLY A 1 91 ? 11.360 8.411 -4.374 1.00 86.88 91 GLY A C 1
ATOM 729 O O . GLY A 1 91 ? 10.609 9.209 -3.834 1.00 86.88 91 GLY A O 1
ATOM 730 N N . SER A 1 92 ? 12.018 8.725 -5.486 1.00 83.56 92 SER A N 1
ATOM 731 C CA . SER A 1 92 ? 11.820 9.994 -6.205 1.00 83.56 92 SER A CA 1
ATOM 732 C C . SER A 1 92 ? 12.247 9.867 -7.670 1.00 83.56 92 SER A C 1
ATOM 734 O O . SER A 1 92 ? 12.584 8.780 -8.140 1.00 83.56 92 SER A O 1
ATOM 736 N N . GLU A 1 93 ? 12.285 10.973 -8.411 1.00 82.38 93 GLU A N 1
ATOM 737 C CA . GLU A 1 93 ? 12.821 10.997 -9.778 1.00 82.38 93 GLU A CA 1
ATOM 738 C C . GLU A 1 93 ? 14.298 10.603 -9.872 1.00 82.38 93 GLU A C 1
ATOM 740 O O . GLU A 1 93 ? 14.728 10.069 -10.894 1.00 82.38 93 GLU A O 1
ATOM 745 N N . ASN A 1 94 ? 15.063 10.847 -8.804 1.00 81.62 94 ASN A N 1
ATOM 746 C CA . ASN A 1 94 ? 16.517 10.674 -8.769 1.00 81.62 94 ASN A CA 1
ATOM 747 C C . ASN A 1 94 ? 16.970 9.614 -7.755 1.00 81.62 94 ASN A C 1
ATOM 749 O O . ASN A 1 94 ? 18.167 9.362 -7.613 1.00 81.62 94 ASN A O 1
ATOM 753 N N . GLN A 1 95 ? 16.027 9.004 -7.036 1.00 84.12 95 GLN A N 1
ATOM 754 C CA . GLN A 1 95 ? 16.297 7.989 -6.029 1.00 84.12 95 GLN A CA 1
ATOM 755 C C . GLN A 1 95 ? 15.391 6.784 -6.254 1.00 84.12 95 GLN A C 1
ATOM 757 O O . GLN A 1 95 ? 14.180 6.923 -6.426 1.00 84.12 95 GLN A O 1
ATOM 762 N N . GLY A 1 96 ? 15.984 5.591 -6.217 1.00 86.75 96 GLY A N 1
ATOM 763 C CA . GLY A 1 96 ? 15.227 4.347 -6.193 1.00 86.75 96 GLY A CA 1
ATOM 764 C C . GLY A 1 96 ? 14.252 4.277 -5.015 1.00 86.75 96 GLY A C 1
ATOM 765 O O . GLY A 1 96 ? 14.386 4.996 -4.027 1.00 86.75 96 GLY A O 1
ATOM 766 N N . GLY A 1 97 ? 13.273 3.392 -5.122 1.00 89.06 97 GLY A N 1
ATOM 767 C CA . GLY A 1 97 ? 12.270 3.187 -4.088 1.00 89.06 97 GLY A CA 1
ATOM 768 C C . GLY A 1 97 ? 11.468 1.922 -4.329 1.00 89.06 97 GLY A C 1
ATOM 769 O O . GLY A 1 97 ? 11.834 1.088 -5.165 1.00 89.06 97 GLY A O 1
ATOM 770 N N . HIS A 1 98 ? 10.379 1.775 -3.590 1.00 91.38 98 HIS A N 1
ATOM 771 C CA . HIS A 1 98 ? 9.608 0.543 -3.544 1.00 91.38 98 HIS A CA 1
ATOM 772 C C . HIS A 1 98 ? 8.113 0.838 -3.609 1.00 91.38 98 HIS A C 1
ATOM 774 O O . HIS A 1 98 ? 7.655 1.892 -3.175 1.00 91.38 98 HIS A O 1
ATOM 780 N N . LEU A 1 99 ? 7.356 -0.110 -4.148 1.00 92.81 99 LEU A N 1
ATOM 781 C CA . LEU A 1 99 ? 5.919 -0.184 -3.942 1.00 92.81 99 LEU A CA 1
ATOM 782 C C . LEU A 1 99 ? 5.673 -1.161 -2.795 1.00 92.81 99 LEU A C 1
ATOM 784 O O . LEU A 1 99 ? 6.017 -2.343 -2.900 1.00 92.81 99 LEU A O 1
ATOM 788 N N . TYR A 1 100 ? 5.111 -0.656 -1.706 1.00 94.50 100 TYR A N 1
ATOM 789 C CA . TYR A 1 100 ? 4.831 -1.419 -0.502 1.00 94.50 100 TYR A CA 1
ATOM 790 C C . TYR A 1 100 ? 3.349 -1.738 -0.381 1.00 94.50 100 TYR A C 1
ATOM 792 O O . TYR A 1 100 ? 2.501 -0.912 -0.718 1.00 94.50 100 TYR A O 1
ATOM 800 N N . VAL A 1 101 ? 3.050 -2.912 0.170 1.00 96.94 101 VAL A N 1
ATOM 801 C CA . VAL A 1 101 ? 1.704 -3.298 0.597 1.00 96.94 101 VAL A CA 1
ATOM 802 C C . VAL A 1 101 ? 1.762 -3.842 2.019 1.00 96.94 101 VAL A C 1
ATOM 804 O O . VAL A 1 101 ? 2.640 -4.642 2.340 1.00 96.94 101 VAL A O 1
ATOM 807 N N . ILE A 1 102 ? 0.831 -3.422 2.871 1.00 96.94 102 ILE A N 1
ATOM 808 C CA . ILE A 1 102 ? 0.690 -3.920 4.243 1.00 96.94 102 ILE A CA 1
ATOM 809 C C . ILE A 1 102 ? -0.793 -4.033 4.613 1.00 96.94 102 ILE A C 1
ATOM 811 O O . ILE A 1 102 ? -1.571 -3.155 4.230 1.00 96.94 102 ILE A O 1
ATOM 815 N N . PRO A 1 103 ? -1.219 -5.074 5.348 1.00 97.56 103 PRO A N 1
ATOM 816 C CA . PRO A 1 103 ? -2.547 -5.084 5.948 1.00 97.56 103 PRO A CA 1
ATOM 817 C C . PRO A 1 103 ? -2.735 -3.910 6.910 1.00 97.56 103 PRO A C 1
ATOM 819 O O . PRO A 1 103 ? -1.853 -3.600 7.714 1.00 97.56 103 PRO A O 1
ATOM 822 N N . LEU A 1 104 ? -3.894 -3.255 6.848 1.00 96.62 104 LEU A N 1
ATOM 823 C CA . LEU A 1 104 ? -4.165 -2.086 7.682 1.00 96.62 104 LEU A CA 1
ATOM 824 C C . LEU A 1 104 ? -4.161 -2.447 9.173 1.00 96.62 104 LEU A C 1
ATOM 826 O O . LEU A 1 104 ? -3.671 -1.667 9.984 1.00 96.62 104 LEU A O 1
ATOM 830 N N . LEU A 1 105 ? -4.660 -3.631 9.535 1.00 95.56 105 LEU A N 1
ATOM 831 C CA . LEU A 1 105 ? -4.713 -4.075 10.927 1.00 95.56 105 LEU A CA 1
ATOM 832 C C . LEU A 1 105 ? -3.314 -4.298 11.519 1.00 95.56 105 LEU A C 1
ATOM 834 O O . LEU A 1 105 ? -3.039 -3.841 12.626 1.00 95.56 105 LEU A O 1
ATOM 838 N N . ASP A 1 106 ? -2.418 -4.956 10.781 1.00 96.19 106 ASP A N 1
ATOM 839 C CA . ASP A 1 106 ? -1.019 -5.129 11.189 1.00 96.19 106 ASP A CA 1
ATOM 840 C C . ASP A 1 106 ? -0.332 -3.766 11.368 1.00 96.19 106 ASP A C 1
ATOM 842 O O . ASP A 1 106 ? 0.319 -3.518 12.383 1.00 96.19 106 ASP A O 1
ATOM 846 N N . LEU A 1 107 ? -0.585 -2.829 10.448 1.00 94.06 107 LEU A N 1
ATOM 847 C CA . LEU A 1 107 ? -0.088 -1.465 10.568 1.00 94.06 107 LEU A CA 1
ATOM 848 C C . LEU A 1 107 ? -0.643 -0.743 11.809 1.00 94.06 107 LEU A C 1
ATOM 850 O O . LEU A 1 107 ? 0.121 -0.107 12.529 1.00 94.06 107 LEU A O 1
ATOM 854 N N . LEU A 1 108 ? -1.941 -0.853 12.103 1.00 93.81 108 LEU A N 1
ATOM 855 C CA . LEU A 1 108 ? -2.554 -0.280 13.310 1.00 93.81 108 LEU A CA 1
ATOM 856 C C . LEU A 1 108 ? -1.967 -0.868 14.601 1.00 93.81 108 LEU A C 1
ATOM 858 O O . LEU A 1 108 ? -1.843 -0.154 15.601 1.00 93.81 108 LEU A O 1
ATOM 862 N N . ASN A 1 109 ? -1.553 -2.134 14.563 1.00 94.25 109 ASN A N 1
ATOM 863 C CA . ASN A 1 109 ? -0.851 -2.816 15.650 1.00 94.25 109 ASN A CA 1
ATOM 864 C C . ASN A 1 109 ? 0.651 -2.496 15.709 1.00 94.25 109 ASN A C 1
ATOM 866 O O . ASN A 1 109 ? 1.349 -3.036 16.564 1.00 94.25 109 ASN A O 1
ATOM 870 N N . GLU A 1 110 ? 1.144 -1.610 14.836 1.00 91.31 110 GLU A N 1
ATOM 871 C CA . GLU A 1 110 ? 2.562 -1.250 14.711 1.00 91.31 110 GLU A CA 1
ATOM 872 C C . GLU A 1 110 ? 3.461 -2.460 14.388 1.00 91.31 110 GLU A C 1
ATOM 874 O O . GLU A 1 110 ? 4.673 -2.430 14.610 1.00 91.31 110 GLU A O 1
ATOM 879 N N . ASP A 1 111 ? 2.874 -3.512 13.807 1.00 93.25 111 ASP A N 1
ATOM 880 C CA . ASP A 1 111 ? 3.577 -4.697 13.338 1.00 93.25 111 ASP A CA 1
ATOM 881 C C . ASP A 1 111 ? 3.871 -4.582 11.837 1.00 93.25 111 ASP A C 1
ATOM 883 O O . ASP A 1 111 ? 3.003 -4.718 10.975 1.00 93.25 111 ASP A O 1
ATOM 887 N N . LEU A 1 112 ? 5.141 -4.342 11.514 1.00 90.69 112 LEU A N 1
ATOM 888 C CA . LEU A 1 112 ? 5.616 -4.260 10.132 1.00 90.69 112 LEU A CA 1
ATOM 889 C C . LEU A 1 112 ? 6.085 -5.616 9.577 1.00 90.69 112 LEU A C 1
ATOM 891 O O . LEU A 1 112 ? 6.596 -5.663 8.459 1.00 90.69 112 LEU A O 1
ATOM 895 N N . SER A 1 113 ? 5.920 -6.723 10.312 1.00 93.81 113 SER A N 1
ATOM 896 C CA . SER A 1 113 ? 6.361 -8.063 9.891 1.00 93.81 113 SER A CA 1
ATOM 897 C C . SER A 1 113 ? 5.687 -8.544 8.600 1.00 93.81 113 SER A C 1
ATOM 899 O O . SER A 1 113 ? 6.287 -9.293 7.821 1.00 93.81 113 SER A O 1
ATOM 901 N N . LYS A 1 114 ? 4.460 -8.076 8.334 1.00 95.38 114 LYS A N 1
ATOM 902 C CA . LYS A 1 114 ? 3.702 -8.381 7.113 1.00 95.38 114 LYS A CA 1
ATOM 903 C C . LYS A 1 114 ? 3.880 -7.371 5.983 1.00 95.38 114 LYS A C 1
ATOM 905 O O . LYS A 1 114 ? 3.270 -7.551 4.930 1.00 95.38 114 LYS A O 1
ATOM 910 N N . LEU A 1 115 ? 4.721 -6.351 6.148 1.00 95.12 115 LEU A N 1
ATOM 911 C CA . LEU A 1 115 ? 5.029 -5.419 5.069 1.00 95.12 115 LEU A CA 1
ATOM 912 C C . LEU A 1 115 ? 5.657 -6.164 3.881 1.00 95.12 115 LEU A C 1
ATOM 914 O O . LEU A 1 115 ? 6.658 -6.870 4.023 1.00 95.12 115 LEU A O 1
ATOM 918 N N . LYS A 1 116 ? 5.082 -5.990 2.691 1.00 95.88 116 LYS A N 1
ATOM 919 C CA . LYS A 1 116 ? 5.577 -6.581 1.447 1.00 95.88 116 LYS A CA 1
ATOM 920 C C . LYS A 1 116 ? 6.159 -5.514 0.537 1.00 95.88 116 LYS A C 1
ATOM 922 O O . LYS A 1 116 ? 5.473 -4.574 0.153 1.00 95.88 116 LYS A O 1
ATOM 927 N N . GLU A 1 117 ? 7.417 -5.710 0.157 1.00 94.12 117 GLU A N 1
ATOM 928 C CA . GLU A 1 117 ? 8.057 -5.039 -0.975 1.00 94.12 117 GLU A CA 1
ATOM 929 C C . GLU A 1 117 ? 7.587 -5.730 -2.263 1.00 94.12 117 GLU A C 1
ATOM 931 O O . GLU A 1 117 ? 8.061 -6.815 -2.595 1.00 94.12 117 GLU A O 1
ATOM 936 N N . VAL A 1 118 ? 6.620 -5.141 -2.968 1.00 93.88 118 VAL A N 1
ATOM 937 C CA . VAL A 1 118 ? 5.995 -5.778 -4.139 1.00 93.88 118 VAL A CA 1
ATOM 938 C C . VAL A 1 118 ? 6.793 -5.516 -5.411 1.00 93.88 118 VAL A C 1
ATOM 940 O O . VAL A 1 118 ? 6.994 -6.413 -6.228 1.00 93.88 118 VAL A O 1
ATOM 943 N N . VAL A 1 119 ? 7.286 -4.286 -5.579 1.00 91.88 119 VAL A N 1
ATOM 944 C CA . VAL A 1 119 ? 8.130 -3.902 -6.717 1.00 91.88 119 VAL A CA 1
ATOM 945 C C . VAL A 1 119 ? 9.235 -2.971 -6.242 1.00 91.88 119 VAL A C 1
ATOM 947 O O . VAL A 1 119 ? 9.003 -2.091 -5.417 1.00 91.88 119 VAL A O 1
ATOM 950 N N . LYS A 1 120 ? 10.439 -3.140 -6.795 1.00 91.31 120 LYS A N 1
ATOM 951 C CA . LYS A 1 120 ? 11.602 -2.291 -6.524 1.00 91.31 120 LYS A CA 1
ATOM 952 C C . LYS A 1 120 ? 12.030 -1.526 -7.772 1.00 91.31 120 LYS A C 1
ATOM 954 O O . LYS A 1 120 ? 12.277 -2.114 -8.824 1.00 91.31 120 LYS A O 1
ATOM 959 N N . GLY A 1 121 ? 12.176 -0.214 -7.638 1.00 87.25 121 GLY A N 1
ATOM 960 C CA . GLY A 1 121 ? 12.772 0.665 -8.634 1.00 87.25 121 GLY A CA 1
ATOM 961 C C . GLY A 1 121 ? 14.199 1.020 -8.228 1.00 87.25 121 GLY A C 1
ATOM 962 O O . GLY A 1 121 ? 14.409 1.711 -7.241 1.00 87.25 121 GLY A O 1
ATOM 963 N N . SER A 1 122 ? 15.208 0.553 -8.969 1.00 84.12 122 SER A N 1
ATOM 964 C CA . SER A 1 122 ? 16.614 0.741 -8.563 1.00 84.12 122 SER A CA 1
ATOM 965 C C . SER A 1 122 ? 17.141 2.166 -8.755 1.00 84.12 122 SER A C 1
ATOM 967 O O . SER A 1 122 ? 18.030 2.586 -8.023 1.00 84.12 122 SER A O 1
ATOM 969 N N . ARG A 1 123 ? 16.642 2.892 -9.765 1.00 82.69 123 ARG A N 1
ATOM 970 C CA . ARG A 1 123 ? 17.124 4.242 -10.128 1.00 82.69 123 ARG A CA 1
ATOM 971 C C . ARG A 1 123 ? 16.095 5.343 -9.883 1.00 82.69 123 ARG A C 1
ATOM 973 O O . ARG A 1 123 ? 16.484 6.468 -9.611 1.00 82.69 123 ARG A O 1
ATOM 980 N N . LYS A 1 124 ? 14.811 5.002 -9.995 1.00 85.62 124 LYS A N 1
ATOM 981 C CA . LYS A 1 124 ? 13.674 5.902 -9.799 1.00 85.62 124 LYS A CA 1
ATOM 982 C C . LYS A 1 124 ? 12.632 5.228 -8.916 1.00 85.62 124 LYS A C 1
ATOM 984 O O . LYS A 1 124 ? 12.525 3.999 -8.944 1.00 85.62 124 LYS A O 1
ATOM 989 N N . GLY A 1 125 ? 11.908 6.030 -8.151 1.00 86.31 125 GLY A N 1
ATOM 990 C CA . GLY A 1 125 ? 10.868 5.600 -7.230 1.00 86.31 125 GLY A CA 1
ATOM 991 C C . GLY A 1 1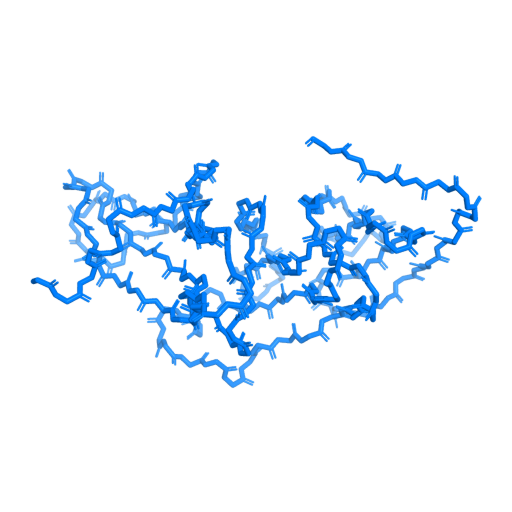25 ? 9.496 5.431 -7.874 1.00 86.31 125 GLY A C 1
ATOM 992 O O . GLY A 1 125 ? 9.305 5.606 -9.082 1.00 86.31 125 GLY A O 1
ATOM 993 N N . PHE A 1 126 ? 8.533 5.116 -7.017 1.00 88.50 126 PHE A N 1
ATOM 994 C CA . PHE A 1 126 ? 7.111 5.051 -7.325 1.00 88.50 126 PHE A CA 1
ATOM 995 C C . PHE A 1 126 ? 6.453 6.320 -6.799 1.00 88.50 126 PHE A C 1
ATOM 997 O O . PHE A 1 126 ? 6.129 6.409 -5.618 1.00 88.50 126 PHE A O 1
ATOM 1004 N N . ILE A 1 127 ? 6.317 7.322 -7.669 1.00 85.56 127 ILE A N 1
ATOM 1005 C CA . ILE A 1 127 ? 5.745 8.622 -7.292 1.00 85.56 127 ILE A CA 1
ATOM 1006 C C . ILE A 1 127 ? 4.282 8.785 -7.705 1.00 85.56 127 ILE A C 1
ATOM 1008 O O . ILE A 1 127 ? 3.620 9.684 -7.204 1.00 85.56 127 ILE A O 1
ATOM 1012 N N . ASN A 1 128 ? 3.780 7.901 -8.570 1.00 87.19 128 ASN A N 1
ATOM 1013 C CA . ASN A 1 128 ? 2.396 7.929 -9.022 1.00 87.19 128 ASN A CA 1
ATOM 1014 C C . ASN A 1 128 ? 1.572 6.880 -8.259 1.00 87.19 128 ASN A C 1
ATOM 1016 O O . ASN A 1 128 ? 2.037 5.739 -8.116 1.00 87.19 128 ASN A O 1
ATOM 1020 N N . PRO A 1 129 ? 0.349 7.225 -7.819 1.00 89.81 129 PRO A N 1
ATOM 1021 C CA . PRO A 1 129 ? -0.573 6.259 -7.241 1.00 89.81 129 PRO A CA 1
ATOM 1022 C C . PRO A 1 129 ? -0.904 5.137 -8.239 1.00 89.81 129 PRO A C 1
ATOM 1024 O O . PRO A 1 129 ? -1.111 5.418 -9.423 1.00 89.81 129 PRO A O 1
ATOM 1027 N N . PRO A 1 130 ? -0.975 3.863 -7.803 1.00 92.94 130 PRO A N 1
ATOM 1028 C CA . PRO A 1 130 ? -1.487 2.799 -8.653 1.00 92.94 130 PRO A CA 1
ATOM 1029 C C . PRO A 1 130 ? -2.984 2.983 -8.925 1.00 92.94 130 PRO A C 1
ATOM 1031 O O . PRO A 1 130 ? -3.738 3.464 -8.081 1.00 92.94 130 PRO A O 1
ATOM 1034 N N . ILE A 1 131 ? -3.418 2.547 -10.102 1.00 94.38 131 ILE A N 1
ATOM 1035 C CA . ILE A 1 131 ? -4.832 2.443 -10.459 1.00 94.38 131 ILE A CA 1
ATOM 1036 C C . ILE A 1 131 ? -5.343 1.080 -9.989 1.00 94.38 131 ILE A C 1
ATOM 1038 O O . ILE A 1 131 ? -4.656 0.071 -10.158 1.00 94.38 131 ILE A O 1
ATO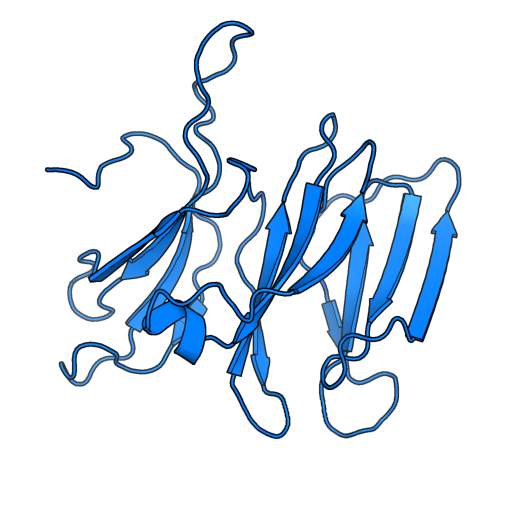M 1042 N N . LEU A 1 132 ? -6.547 1.061 -9.417 1.00 96.81 132 LEU A N 1
ATOM 1043 C CA . LEU A 1 132 ? -7.225 -0.153 -8.972 1.00 96.81 132 LEU A CA 1
ATOM 1044 C C . LEU A 1 132 ? -8.191 -0.647 -10.052 1.00 96.81 132 LEU A C 1
ATOM 1046 O O . LEU A 1 132 ? -9.099 0.087 -10.446 1.00 96.81 132 LEU A O 1
ATOM 1050 N N . ALA A 1 133 ? -8.019 -1.883 -10.514 1.00 97.81 133 ALA A N 1
ATOM 1051 C CA . ALA A 1 133 ? -8.953 -2.534 -11.431 1.00 97.81 133 ALA A CA 1
ATOM 1052 C C . ALA A 1 133 ? -8.832 -4.055 -11.323 1.00 97.81 133 ALA A C 1
ATOM 1054 O O . ALA A 1 133 ? -7.725 -4.572 -11.361 1.00 97.81 133 ALA A O 1
ATOM 1055 N N . ASP A 1 134 ? -9.945 -4.782 -11.226 1.00 98.19 134 ASP A N 1
ATOM 1056 C CA . ASP A 1 134 ? -9.930 -6.250 -11.310 1.00 98.19 134 ASP A CA 1
ATOM 1057 C C . ASP A 1 134 ? -9.727 -6.675 -12.777 1.00 98.19 134 ASP A C 1
ATOM 1059 O O . ASP A 1 134 ? -10.665 -6.669 -13.581 1.00 98.19 134 ASP A O 1
ATOM 1063 N N . ILE A 1 135 ? -8.479 -6.973 -13.155 1.00 98.06 135 ILE A N 1
ATOM 1064 C CA . ILE A 1 135 ? -8.124 -7.317 -14.541 1.00 98.06 135 ILE A CA 1
ATOM 1065 C C . ILE A 1 135 ? -8.082 -8.825 -14.774 1.00 98.06 135 ILE A C 1
ATOM 1067 O O . ILE A 1 135 ? -8.175 -9.269 -15.921 1.00 98.06 135 ILE A O 1
ATOM 1071 N N . ASN A 1 136 ? -7.939 -9.611 -13.707 1.00 97.69 136 ASN A N 1
ATOM 1072 C CA . ASN A 1 136 ? -7.886 -11.066 -13.781 1.00 97.69 136 ASN A CA 1
ATOM 1073 C C . ASN A 1 136 ? -9.243 -11.745 -13.478 1.00 97.69 136 ASN A C 1
ATOM 1075 O O . ASN A 1 136 ? -9.403 -12.929 -13.776 1.00 97.69 136 ASN A O 1
ATOM 1079 N N . LYS A 1 137 ? -10.233 -10.975 -13.004 1.00 98.06 137 LYS A N 1
ATOM 1080 C CA . LYS A 1 137 ? -11.614 -11.371 -12.690 1.00 98.06 137 LYS A CA 1
ATOM 1081 C C . LYS A 1 137 ? -11.739 -12.344 -11.514 1.00 98.06 137 LYS A C 1
ATOM 1083 O O . LYS A 1 137 ? -12.629 -13.198 -11.524 1.00 98.06 137 LYS A O 1
ATOM 1088 N N . ASP A 1 138 ? -10.873 -12.233 -10.506 1.00 97.94 138 ASP A N 1
ATOM 1089 C CA . ASP A 1 138 ? -10.943 -13.034 -9.273 1.00 97.94 138 ASP A CA 1
ATOM 1090 C C . ASP A 1 138 ? -11.825 -12.410 -8.175 1.00 97.94 138 ASP A C 1
ATOM 1092 O O . ASP A 1 138 ? -12.006 -13.029 -7.113 1.00 97.94 138 ASP A O 1
ATOM 1096 N N . GLY A 1 139 ? -12.411 -11.238 -8.450 1.00 97.56 139 GLY A N 1
ATOM 1097 C CA . GLY A 1 139 ? -13.268 -10.484 -7.540 1.00 97.56 139 GLY A CA 1
ATOM 1098 C C . GLY A 1 139 ? -12.510 -9.537 -6.608 1.00 97.56 139 GLY A C 1
ATOM 1099 O O . GLY A 1 139 ? -13.135 -8.958 -5.720 1.00 97.56 139 GLY A O 1
ATOM 1100 N N . VAL A 1 140 ? -11.195 -9.382 -6.783 1.00 98.31 140 VAL A N 1
ATOM 1101 C CA . VAL A 1 140 ? -10.338 -8.471 -6.015 1.00 98.31 140 VAL A CA 1
ATOM 1102 C C . VAL A 1 140 ? -9.662 -7.507 -6.983 1.00 98.31 140 VAL A C 1
ATOM 1104 O O . VAL A 1 140 ? -9.242 -7.877 -8.074 1.00 98.31 140 VAL A O 1
ATOM 1107 N N . VAL A 1 141 ? -9.577 -6.229 -6.611 1.00 98.44 141 VAL A N 1
ATOM 1108 C CA . VAL A 1 141 ? -8.932 -5.232 -7.476 1.00 98.44 141 VAL A CA 1
ATOM 1109 C C . VAL A 1 141 ? -7.429 -5.480 -7.565 1.00 98.44 141 VAL A C 1
ATOM 1111 O O . VAL A 1 141 ? -6.763 -5.661 -6.550 1.00 98.44 141 VAL A O 1
ATOM 1114 N N . ASP A 1 142 ? -6.883 -5.419 -8.774 1.00 98.50 142 ASP A N 1
ATOM 1115 C CA . ASP A 1 142 ? -5.450 -5.497 -9.033 1.00 98.50 142 ASP A CA 1
ATOM 1116 C C . ASP A 1 142 ? -4.822 -4.098 -9.042 1.00 98.50 142 ASP A C 1
ATOM 1118 O O . ASP A 1 142 ? -5.494 -3.089 -9.272 1.00 98.50 142 ASP A O 1
ATOM 1122 N N . LEU A 1 143 ? -3.512 -4.033 -8.799 1.00 97.44 143 LEU A N 1
ATOM 1123 C CA . LEU A 1 143 ? -2.750 -2.787 -8.765 1.00 97.44 143 LEU A CA 1
ATOM 1124 C C . LEU A 1 143 ? -2.031 -2.588 -10.098 1.00 97.44 143 LEU A C 1
ATOM 1126 O O . LEU A 1 143 ? -1.145 -3.370 -10.446 1.00 97.44 143 LEU A O 1
ATOM 1130 N N . ILE A 1 144 ? -2.359 -1.518 -10.817 1.00 95.62 144 ILE A N 1
ATOM 1131 C CA . ILE A 1 144 ? -1.668 -1.120 -12.047 1.00 95.62 144 ILE A CA 1
ATOM 1132 C C . ILE A 1 144 ? -0.831 0.113 -11.737 1.00 95.62 144 ILE A C 1
ATOM 1134 O O . ILE A 1 144 ? -1.355 1.207 -11.539 1.00 95.62 144 ILE A O 1
ATOM 1138 N N . CYS A 1 145 ? 0.485 -0.060 -11.679 1.00 91.69 145 CYS A N 1
ATOM 1139 C CA . CYS A 1 145 ? 1.411 0.996 -11.305 1.00 91.69 145 CYS A CA 1
ATOM 1140 C C . CYS A 1 145 ? 2.279 1.402 -12.496 1.00 91.69 145 CYS A C 1
ATOM 1142 O O . CYS A 1 145 ? 2.992 0.575 -13.068 1.00 91.69 145 CYS A O 1
ATOM 1144 N N . ALA A 1 146 ? 2.239 2.686 -12.849 1.00 86.31 146 ALA A N 1
ATOM 1145 C CA . ALA A 1 146 ? 3.152 3.286 -13.812 1.00 86.31 146 ALA A CA 1
ATOM 1146 C C . ALA A 1 146 ? 4.318 3.941 -13.059 1.00 86.31 146 ALA A C 1
ATOM 1148 O O . ALA A 1 146 ? 4.204 5.048 -12.522 1.00 86.31 146 ALA A O 1
ATOM 1149 N N . GLY A 1 147 ? 5.434 3.217 -12.979 1.00 76.31 147 GLY A N 1
ATOM 1150 C CA . GLY A 1 147 ? 6.648 3.695 -12.335 1.00 76.31 147 GLY A CA 1
ATOM 1151 C C . GLY A 1 147 ? 7.439 4.629 -13.248 1.00 76.31 147 GLY A C 1
ATOM 1152 O O . GLY A 1 147 ? 7.466 4.473 -14.468 1.00 76.31 147 GLY A O 1
ATOM 1153 N N . LEU A 1 148 ? 8.187 5.558 -12.650 1.00 78.19 148 LEU A N 1
ATOM 1154 C CA . LEU A 1 148 ? 9.122 6.411 -13.395 1.00 78.19 148 LEU A CA 1
ATOM 1155 C C . LEU A 1 148 ? 10.262 5.627 -14.057 1.00 78.19 148 LEU A C 1
ATOM 1157 O O . LEU A 1 148 ? 10.961 6.129 -14.932 1.00 78.19 148 LEU A O 1
ATOM 1161 N N . ASN A 1 149 ? 10.476 4.384 -13.640 1.00 73.06 149 ASN A N 1
ATOM 1162 C CA . ASN A 1 149 ? 11.498 3.485 -14.158 1.00 73.06 149 ASN A CA 1
ATOM 1163 C C . ASN A 1 149 ? 11.176 2.918 -15.555 1.00 73.06 149 ASN A C 1
ATOM 1165 O O . ASN A 1 149 ? 11.678 1.842 -15.882 1.00 73.06 149 ASN A O 1
ATOM 1169 N N . GLN A 1 150 ? 10.375 3.625 -16.363 1.00 83.00 150 GLN A N 1
ATOM 1170 C CA . GLN A 1 150 ? 9.943 3.213 -17.702 1.00 83.00 150 GLN A CA 1
ATOM 1171 C C . GLN A 1 150 ? 9.099 1.931 -17.704 1.00 83.00 150 GLN A C 1
ATOM 1173 O O . GLN A 1 150 ? 8.961 1.305 -18.750 1.00 83.00 150 GLN A O 1
ATOM 1178 N N . ASN A 1 151 ? 8.554 1.505 -16.561 1.00 86.06 151 ASN A N 1
ATOM 1179 C CA . ASN A 1 151 ? 7.789 0.267 -16.467 1.00 86.06 151 ASN A CA 1
ATOM 1180 C C . ASN A 1 151 ? 6.371 0.535 -15.976 1.00 86.06 151 ASN A C 1
ATOM 1182 O O . ASN A 1 151 ? 6.162 1.189 -14.954 1.00 86.06 151 ASN A O 1
ATOM 1186 N N . VAL A 1 152 ? 5.411 -0.071 -16.665 1.00 91.12 152 VAL A N 1
ATOM 1187 C CA . VAL A 1 152 ? 4.061 -0.286 -16.153 1.00 91.12 152 VAL A CA 1
ATOM 1188 C C . VAL A 1 152 ? 3.979 -1.728 -15.670 1.00 91.12 152 VAL A C 1
ATOM 1190 O O . VAL A 1 152 ? 4.390 -2.654 -16.373 1.00 91.12 152 VAL A O 1
ATOM 1193 N N . VAL A 1 153 ? 3.496 -1.930 -14.452 1.00 94.12 153 VAL A N 1
ATOM 1194 C CA . VAL A 1 153 ? 3.375 -3.251 -13.833 1.00 94.12 153 VAL A CA 1
ATOM 1195 C C . VAL A 1 153 ? 1.957 -3.448 -13.325 1.00 94.12 153 VAL A C 1
ATOM 1197 O O . VAL A 1 153 ? 1.416 -2.571 -12.656 1.00 94.12 153 VAL A O 1
ATOM 1200 N N . ALA A 1 154 ? 1.371 -4.600 -13.644 1.00 96.88 154 ALA A N 1
ATOM 1201 C CA . ALA A 1 154 ? 0.127 -5.052 -13.045 1.00 96.88 154 ALA A CA 1
ATOM 1202 C C . ALA A 1 154 ? 0.409 -6.159 -12.035 1.00 96.88 154 ALA A C 1
ATOM 1204 O O . ALA A 1 154 ? 1.147 -7.109 -12.312 1.00 96.88 154 ALA A O 1
ATOM 1205 N N . ILE A 1 155 ? -0.185 -6.027 -10.859 1.00 98.06 155 ILE A N 1
ATOM 1206 C CA . ILE A 1 155 ? 0.052 -6.873 -9.696 1.00 98.06 155 ILE A CA 1
ATOM 1207 C C . ILE A 1 155 ? -1.305 -7.366 -9.220 1.00 98.06 155 ILE A C 1
ATOM 1209 O O . ILE A 1 155 ? -2.195 -6.557 -8.980 1.00 98.06 155 ILE A O 1
ATOM 1213 N N . ASN A 1 156 ? -1.442 -8.675 -9.041 1.00 98.38 156 ASN A N 1
ATOM 1214 C CA . ASN A 1 156 ? -2.655 -9.262 -8.503 1.00 98.38 156 ASN A CA 1
ATOM 1215 C C . ASN A 1 156 ? -2.876 -8.777 -7.059 1.00 98.38 156 ASN A C 1
ATOM 1217 O O . ASN A 1 156 ? -1.981 -8.932 -6.224 1.00 98.38 156 ASN A O 1
ATOM 1221 N N . GLY A 1 157 ? -4.029 -8.174 -6.763 1.00 98.00 157 GLY A N 1
ATOM 1222 C CA . GLY A 1 157 ? -4.273 -7.543 -5.456 1.00 98.00 157 GLY A CA 1
ATOM 1223 C C . GLY A 1 157 ? -4.398 -8.537 -4.300 1.00 98.00 157 GLY A C 1
ATOM 1224 O O . GLY A 1 157 ? -4.004 -8.251 -3.168 1.00 98.00 157 GLY A O 1
ATOM 1225 N N . GLU A 1 158 ? -4.876 -9.744 -4.589 1.00 98.00 158 GLU A N 1
ATOM 1226 C CA . GLU A 1 158 ? -5.054 -10.807 -3.600 1.00 98.00 158 GLU A CA 1
ATOM 1227 C C . GLU A 1 158 ? -3.708 -11.438 -3.199 1.00 98.00 158 GLU A C 1
ATOM 1229 O O . GLU A 1 158 ? -3.356 -11.537 -2.022 1.00 98.00 158 GLU A O 1
ATOM 1234 N N . THR A 1 159 ? -2.908 -11.824 -4.191 1.00 97.75 159 THR A N 1
ATOM 1235 C CA . THR A 1 159 ? -1.693 -12.640 -4.034 1.00 97.75 159 THR A CA 1
ATOM 1236 C C . THR A 1 159 ? -0.392 -11.846 -4.092 1.00 97.75 159 THR A C 1
ATOM 1238 O O . THR A 1 159 ? 0.670 -12.395 -3.794 1.00 97.75 159 THR A O 1
ATOM 1241 N N . LEU A 1 160 ? -0.453 -10.578 -4.509 1.00 97.69 160 LEU A N 1
ATOM 1242 C CA . LEU A 1 160 ? 0.689 -9.688 -4.755 1.00 97.69 160 LEU A CA 1
ATOM 1243 C C . LEU A 1 160 ? 1.680 -10.196 -5.817 1.00 97.69 160 LEU A C 1
ATOM 1245 O O . LEU A 1 160 ? 2.804 -9.701 -5.915 1.00 97.69 160 LEU A O 1
ATOM 1249 N N . LYS A 1 161 ? 1.282 -11.174 -6.639 1.00 97.50 161 LYS A N 1
ATOM 1250 C CA . LYS A 1 161 ? 2.091 -11.660 -7.764 1.00 97.50 161 LYS A CA 1
ATOM 1251 C C . LYS A 1 161 ? 1.960 -10.722 -8.957 1.00 97.50 161 LYS A C 1
ATOM 1253 O O . LYS A 1 161 ? 0.873 -10.241 -9.261 1.00 97.50 161 LYS A O 1
ATOM 1258 N N . ILE A 1 162 ? 3.056 -10.509 -9.679 1.00 96.75 162 ILE A N 1
ATOM 1259 C CA . ILE A 1 162 ? 3.025 -9.775 -10.949 1.00 96.75 162 ILE A CA 1
ATOM 1260 C C . ILE A 1 162 ? 2.188 -10.573 -11.957 1.00 96.75 162 ILE A C 1
ATOM 1262 O O . ILE A 1 162 ? 2.489 -11.735 -12.224 1.00 96.75 162 ILE A O 1
ATOM 1266 N N . ILE A 1 163 ? 1.160 -9.934 -12.518 1.00 97.75 163 ILE A N 1
ATOM 1267 C CA . ILE A 1 163 ? 0.350 -10.477 -13.616 1.00 97.75 163 ILE A CA 1
ATOM 1268 C C . ILE A 1 163 ? 1.106 -10.263 -14.929 1.00 97.75 163 ILE A C 1
ATOM 1270 O O . ILE A 1 163 ? 1.331 -11.202 -15.689 1.00 97.75 163 ILE A O 1
ATOM 1274 N N . TRP A 1 164 ? 1.534 -9.024 -15.181 1.00 96.75 164 TRP A N 1
ATOM 1275 C CA . TRP A 1 164 ? 2.356 -8.657 -16.331 1.00 96.75 164 TRP A CA 1
ATOM 1276 C C . TRP A 1 164 ? 3.185 -7.403 -16.040 1.00 96.75 164 TRP A C 1
ATOM 1278 O O . TRP A 1 164 ? 2.893 -6.623 -15.132 1.00 96.75 164 TRP A O 1
ATOM 1288 N N . SER A 1 165 ? 4.231 -7.196 -16.839 1.00 94.06 165 SER A N 1
ATOM 1289 C CA . SER A 1 165 ? 5.027 -5.970 -16.835 1.00 94.06 165 SER A CA 1
ATOM 1290 C C . SER A 1 165 ? 5.358 -5.561 -18.264 1.00 94.06 165 SER A C 1
ATOM 1292 O O . SER A 1 165 ? 5.683 -6.404 -19.099 1.00 94.06 165 SER A O 1
ATOM 1294 N N . TYR A 1 166 ? 5.270 -4.263 -18.539 1.00 92.00 166 TYR A N 1
ATOM 1295 C CA . TYR A 1 166 ? 5.562 -3.679 -19.836 1.00 92.00 166 TYR A CA 1
ATOM 1296 C C . TYR A 1 166 ? 6.555 -2.529 -19.691 1.00 92.00 166 TYR A C 1
ATOM 1298 O O . TYR A 1 166 ? 6.346 -1.615 -18.892 1.00 92.00 166 TYR A O 1
ATOM 1306 N N . LYS A 1 167 ? 7.634 -2.573 -20.476 1.00 89.81 167 LYS A N 1
ATOM 1307 C CA . LYS A 1 167 ? 8.693 -1.564 -20.465 1.00 89.81 167 LYS A CA 1
ATOM 1308 C C . LYS A 1 167 ? 8.552 -0.614 -21.651 1.00 89.81 167 LYS A C 1
ATOM 1310 O O . LYS A 1 167 ? 8.653 -1.033 -22.801 1.00 89.81 167 LYS A O 1
ATOM 1315 N N . MET A 1 168 ? 8.397 0.671 -21.360 1.00 84.62 168 MET A N 1
ATOM 1316 C CA . MET A 1 168 ? 8.310 1.768 -22.321 1.00 84.62 168 MET A CA 1
ATOM 1317 C C . MET A 1 168 ? 9.609 2.569 -22.341 1.00 84.62 168 MET A C 1
ATOM 1319 O O . MET A 1 168 ? 9.773 3.555 -21.623 1.00 84.62 168 MET A O 1
ATOM 1323 N N . THR A 1 169 ? 10.556 2.134 -23.170 1.00 83.94 169 THR A N 1
ATOM 1324 C CA . THR A 1 169 ? 11.862 2.792 -23.283 1.00 83.94 169 THR A CA 1
ATOM 1325 C C . THR A 1 169 ? 11.716 4.250 -23.723 1.00 83.94 169 THR A C 1
ATOM 1327 O O . THR A 1 169 ? 11.067 4.532 -24.726 1.00 83.94 169 THR A O 1
ATOM 1330 N N . GLY A 1 170 ? 12.356 5.168 -22.993 1.00 81.44 170 GLY A N 1
ATOM 1331 C CA . GLY A 1 170 ? 12.350 6.601 -23.315 1.00 81.44 170 GLY A CA 1
ATOM 1332 C C . GLY A 1 170 ? 11.090 7.365 -22.890 1.00 81.44 170 GLY A C 1
ATOM 1333 O O . GLY A 1 170 ? 10.935 8.512 -23.296 1.00 81.44 170 GLY A O 1
ATOM 1334 N N . ALA A 1 171 ? 10.212 6.760 -22.083 1.00 81.81 171 ALA A N 1
ATOM 1335 C CA . ALA A 1 171 ? 9.022 7.411 -21.537 1.00 81.81 171 ALA A CA 1
ATOM 1336 C C . ALA A 1 171 ? 9.094 7.564 -20.010 1.00 81.81 171 ALA A C 1
ATOM 1338 O O . ALA A 1 171 ? 9.653 6.721 -19.310 1.00 81.81 171 ALA A O 1
ATOM 1339 N N . GLU A 1 172 ? 8.478 8.620 -19.486 1.00 78.81 172 GLU A N 1
ATOM 1340 C CA . GLU A 1 172 ? 8.300 8.840 -18.048 1.00 78.81 172 GLU A CA 1
ATOM 1341 C C . GLU A 1 172 ? 6.833 9.156 -17.769 1.00 78.81 172 GLU A C 1
ATOM 1343 O O . GLU A 1 172 ? 6.129 9.680 -18.632 1.00 78.81 172 GLU A O 1
ATOM 1348 N N . THR A 1 173 ? 6.352 8.786 -16.584 1.00 74.81 173 THR A N 1
ATOM 1349 C CA . THR A 1 173 ? 4.952 8.982 -16.195 1.00 74.81 173 THR A CA 1
ATOM 1350 C C . THR A 1 173 ? 4.863 9.957 -15.037 1.00 74.81 173 THR A C 1
ATOM 1352 O O . THR A 1 173 ? 5.528 9.767 -14.022 1.00 74.81 173 THR A O 1
ATOM 1355 N N . TYR A 1 174 ? 3.993 10.948 -15.181 1.00 74.38 174 TYR A N 1
ATOM 1356 C CA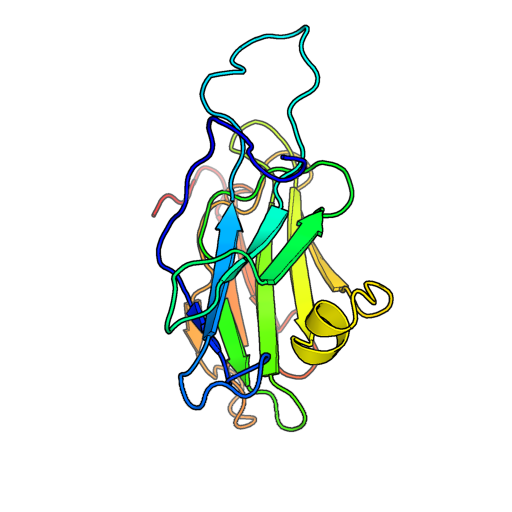 . TYR A 1 174 ? 3.677 11.954 -14.176 1.00 74.38 174 TYR A CA 1
ATOM 1357 C C . TYR A 1 174 ? 2.160 11.972 -13.956 1.00 74.38 174 TYR A C 1
ATOM 1359 O O . TYR A 1 174 ? 1.412 11.755 -14.914 1.00 74.38 174 TYR A O 1
ATOM 1367 N N . SER A 1 175 ? 1.721 12.219 -12.721 1.00 64.56 175 SER A N 1
ATOM 1368 C CA . SER A 1 175 ? 0.312 12.386 -12.331 1.00 64.56 175 SER A CA 1
ATOM 1369 C C . SER A 1 175 ? 0.082 13.701 -11.608 1.00 64.56 175 SER A C 1
ATOM 1371 O O . SER A 1 175 ? 0.936 14.013 -10.747 1.00 64.56 175 SER A O 1
#